Protein AF-A0A5E9ARU8-F1 (afdb_monomer_lite)

Structure (mmCIF, N/CA/C/O backbone):
data_AF-A0A5E9ARU8-F1
#
_entry.id   AF-A0A5E9ARU8-F1
#
loop_
_atom_site.group_PDB
_atom_site.id
_atom_site.type_symbol
_atom_site.label_atom_id
_atom_site.label_alt_id
_atom_site.label_comp_id
_atom_site.label_asym_id
_atom_site.label_entity_id
_atom_site.label_seq_id
_atom_site.pdbx_PDB_ins_code
_atom_site.Cartn_x
_atom_site.Cartn_y
_atom_site.Cartn_z
_atom_site.occupancy
_atom_site.B_iso_or_equiv
_atom_site.auth_seq_id
_atom_site.auth_comp_id
_atom_site.auth_asym_id
_atom_site.auth_atom_id
_atom_site.pdbx_PDB_model_num
ATOM 1 N N . MET A 1 1 ? -11.055 30.180 -8.976 1.00 56.62 1 MET A N 1
ATOM 2 C CA . MET A 1 1 ? -10.764 28.751 -8.718 1.00 56.62 1 MET A CA 1
ATOM 3 C C . MET A 1 1 ? -11.002 28.002 -10.014 1.00 56.62 1 MET A C 1
ATOM 5 O O . MET A 1 1 ? -11.977 28.319 -10.678 1.00 56.62 1 MET A O 1
ATOM 9 N N . ARG A 1 2 ? -10.108 27.097 -10.428 1.00 48.88 2 ARG A N 1
ATOM 10 C CA . ARG A 1 2 ? -10.418 26.211 -11.561 1.00 48.88 2 ARG A CA 1
ATOM 11 C C . ARG A 1 2 ? -11.459 25.208 -11.069 1.00 48.88 2 ARG A C 1
ATOM 13 O O . ARG A 1 2 ? -11.184 24.509 -10.100 1.00 48.88 2 ARG A O 1
ATOM 20 N N . GLU A 1 3 ? -12.640 25.189 -11.677 1.00 62.94 3 GLU A N 1
ATOM 21 C CA . GLU A 1 3 ? -13.637 24.156 -11.401 1.00 62.94 3 GLU A CA 1
ATOM 22 C C . GLU A 1 3 ? -13.115 22.817 -11.932 1.00 62.94 3 GLU A C 1
ATOM 24 O O . GLU A 1 3 ? -12.770 22.690 -13.107 1.00 62.94 3 GLU A O 1
ATOM 29 N N . GLY A 1 4 ? -12.963 21.843 -11.037 1.00 61.34 4 GLY A N 1
ATOM 30 C CA . GLY A 1 4 ? -12.413 20.529 -11.341 1.00 61.34 4 GLY A CA 1
ATOM 31 C C . GLY A 1 4 ? -12.049 19.757 -10.069 1.00 61.34 4 GLY A C 1
ATOM 32 O O . GLY A 1 4 ? -12.013 20.344 -8.986 1.00 61.34 4 GLY A O 1
ATOM 33 N N . PRO A 1 5 ? -11.797 18.442 -10.173 1.00 74.12 5 PRO A N 1
ATOM 34 C CA . PRO A 1 5 ? -11.381 17.632 -9.033 1.00 74.12 5 PRO A CA 1
ATOM 35 C C . PRO A 1 5 ? -10.098 18.189 -8.397 1.00 74.12 5 PRO A C 1
ATOM 37 O O . PRO A 1 5 ? -9.127 18.492 -9.094 1.00 74.12 5 PRO A O 1
ATOM 40 N N . ASP A 1 6 ? -10.083 18.305 -7.066 1.00 85.25 6 ASP A N 1
ATOM 41 C CA . ASP A 1 6 ? -8.934 18.813 -6.308 1.00 85.25 6 ASP A CA 1
ATOM 42 C C . ASP A 1 6 ? -7.848 17.734 -6.165 1.00 85.25 6 ASP A C 1
ATOM 44 O O . ASP A 1 6 ? -7.725 17.032 -5.155 1.00 85.25 6 ASP A O 1
ATOM 48 N N . ILE A 1 7 ? -7.057 17.591 -7.228 1.00 87.62 7 ILE A N 1
ATOM 49 C CA . ILE A 1 7 ? -5.931 16.654 -7.298 1.00 87.62 7 ILE A CA 1
ATOM 50 C C . ILE A 1 7 ? -4.895 16.970 -6.211 1.00 87.62 7 ILE A C 1
ATOM 52 O O . ILE A 1 7 ? -4.318 16.049 -5.633 1.00 87.62 7 ILE A O 1
ATOM 56 N N . ALA A 1 8 ? -4.666 18.252 -5.902 1.00 90.31 8 ALA A N 1
ATOM 57 C CA . ALA A 1 8 ? -3.661 18.671 -4.929 1.00 90.31 8 ALA A CA 1
ATOM 58 C C . ALA A 1 8 ? -4.004 18.173 -3.520 1.00 90.31 8 ALA A C 1
ATOM 60 O O . ALA A 1 8 ? -3.122 17.677 -2.813 1.00 90.31 8 ALA A O 1
ATOM 61 N N . ARG A 1 9 ? -5.286 18.216 -3.137 1.00 91.62 9 ARG A N 1
ATOM 62 C CA . ARG A 1 9 ? -5.761 17.649 -1.869 1.00 91.62 9 ARG A CA 1
ATOM 63 C C . ARG A 1 9 ? -5.444 16.159 -1.767 1.00 91.62 9 ARG A C 1
ATOM 65 O O . ARG A 1 9 ? -4.814 15.747 -0.793 1.00 91.62 9 ARG A O 1
ATOM 72 N N . ILE A 1 10 ? -5.822 15.357 -2.765 1.00 94.25 10 ILE A N 1
ATOM 73 C CA . ILE A 1 10 ? -5.572 13.904 -2.752 1.00 94.25 10 ILE A CA 1
ATOM 74 C C . ILE A 1 10 ? -4.071 13.603 -2.770 1.00 94.25 10 ILE A C 1
ATOM 76 O O . ILE A 1 10 ? -3.589 12.813 -1.959 1.00 94.25 10 ILE A O 1
ATOM 80 N N . ALA A 1 11 ? -3.310 14.289 -3.622 1.00 92.56 11 ALA A N 1
ATOM 81 C CA . ALA A 1 11 ? -1.862 14.134 -3.691 1.00 92.56 11 ALA A CA 1
ATOM 82 C C . ALA A 1 11 ? -1.185 14.456 -2.347 1.00 92.56 11 ALA A C 1
ATOM 84 O O . ALA A 1 11 ? -0.289 13.729 -1.926 1.00 92.56 11 ALA A O 1
ATOM 85 N N . SER A 1 12 ? -1.643 15.487 -1.627 1.00 94.75 12 SER A N 1
ATOM 86 C CA . SER A 1 12 ? -1.105 15.842 -0.305 1.00 94.75 12 SER A CA 1
ATOM 87 C C . SER A 1 12 ? -1.382 14.778 0.765 1.00 94.75 12 SER A C 1
ATOM 89 O O . SER A 1 12 ? -0.570 14.560 1.668 1.00 94.75 12 SER A O 1
ATOM 91 N N . LEU A 1 13 ? -2.512 14.072 0.664 1.00 96.12 13 LEU A N 1
ATOM 92 C CA . LEU A 1 13 ? -2.841 12.966 1.557 1.00 96.12 13 LEU A CA 1
ATOM 93 C C . LEU A 1 13 ? -1.960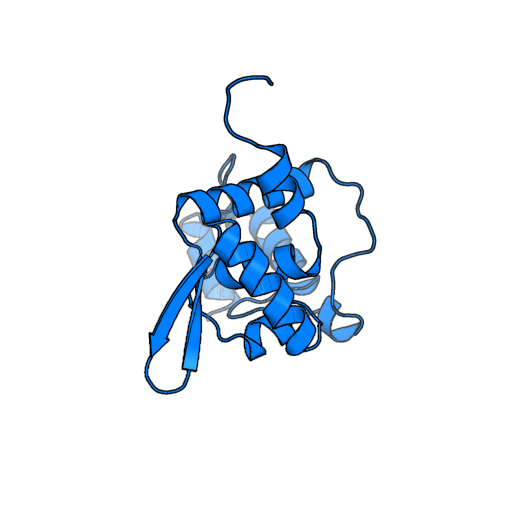 11.749 1.271 1.00 96.12 13 LEU A C 1
ATOM 95 O O . LEU A 1 13 ? -1.471 11.135 2.212 1.00 96.12 13 LEU A O 1
ATOM 99 N N . VAL A 1 14 ? -1.709 11.424 0.007 1.00 94.38 14 VAL A N 1
ATOM 100 C CA . VAL A 1 14 ? -0.926 10.233 -0.358 1.00 94.38 14 VAL A CA 1
ATOM 101 C C . VAL A 1 14 ? 0.586 10.472 -0.262 1.00 94.38 14 VAL A C 1
ATOM 103 O O . VAL A 1 14 ? 1.329 9.554 0.055 1.00 94.38 14 VAL A O 1
ATOM 106 N N . GLY A 1 15 ? 1.059 11.701 -0.480 1.00 91.38 15 GLY A N 1
ATOM 107 C CA . GLY A 1 15 ? 2.489 12.036 -0.557 1.00 91.38 15 GLY A CA 1
ATOM 108 C C . GLY A 1 15 ? 3.278 11.989 0.760 1.00 91.38 15 GLY A C 1
ATOM 109 O O . GLY A 1 15 ? 4.459 12.325 0.772 1.00 91.38 15 GLY A O 1
ATOM 110 N N . ASP A 1 16 ? 2.653 11.598 1.869 1.00 95.06 16 ASP A N 1
ATOM 111 C CA . ASP A 1 16 ? 3.306 11.420 3.168 1.00 95.06 16 ASP A CA 1
ATOM 112 C C . ASP A 1 16 ? 3.745 9.963 3.362 1.00 95.06 16 ASP A C 1
ATOM 114 O O . ASP A 1 16 ? 2.926 9.067 3.153 1.00 95.06 16 ASP A O 1
ATOM 118 N N . PRO A 1 17 ? 4.992 9.695 3.795 1.00 89.94 17 PRO A N 1
ATOM 119 C CA . PRO A 1 17 ? 5.513 8.331 3.876 1.00 89.94 17 PRO A CA 1
ATOM 120 C C . PRO A 1 17 ? 4.701 7.388 4.771 1.00 89.94 17 PRO A C 1
ATOM 122 O O . PRO A 1 17 ? 4.478 6.239 4.398 1.00 89.94 17 PRO A O 1
ATOM 125 N N . ALA A 1 18 ? 4.233 7.856 5.932 1.00 93.56 18 ALA A N 1
ATOM 126 C CA . ALA A 1 18 ? 3.469 7.021 6.853 1.00 93.56 18 ALA A CA 1
ATOM 127 C C . ALA A 1 18 ? 2.101 6.679 6.253 1.00 93.56 18 ALA A C 1
ATOM 129 O O . ALA A 1 18 ? 1.699 5.517 6.250 1.00 93.56 18 ALA A O 1
ATOM 130 N N . ARG A 1 19 ? 1.411 7.670 5.673 1.00 97.50 19 ARG A N 1
ATOM 131 C CA . ARG A 1 19 ? 0.120 7.449 4.9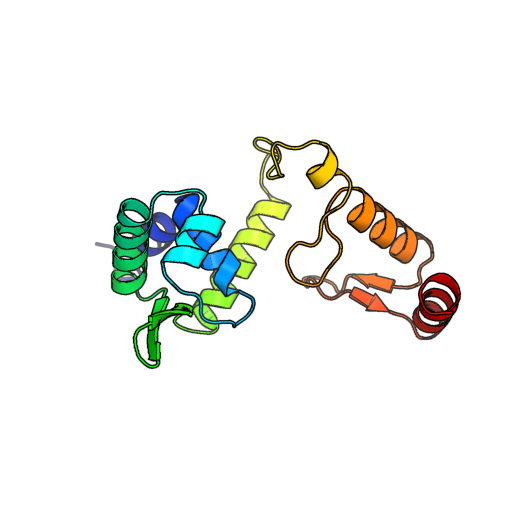99 1.00 97.50 19 ARG A CA 1
ATOM 132 C C . ARG A 1 19 ? 0.254 6.555 3.770 1.00 97.50 19 ARG A C 1
ATOM 134 O O . ARG A 1 19 ? -0.574 5.668 3.590 1.00 97.50 19 ARG A O 1
ATOM 141 N N . ALA A 1 20 ? 1.298 6.743 2.964 1.00 95.38 20 ALA A N 1
ATOM 142 C CA . ALA A 1 20 ? 1.583 5.895 1.811 1.00 95.38 20 ALA A CA 1
ATOM 143 C C . ALA A 1 20 ? 1.794 4.431 2.224 1.00 95.38 20 ALA A C 1
ATOM 145 O O . ALA A 1 20 ? 1.211 3.537 1.613 1.00 95.38 20 ALA A O 1
ATOM 146 N N . ASN A 1 21 ? 2.553 4.185 3.297 1.00 93.50 21 ASN A N 1
ATOM 147 C CA . ASN A 1 21 ? 2.772 2.835 3.818 1.00 93.50 21 ASN A CA 1
ATOM 148 C C . ASN A 1 21 ? 1.473 2.199 4.331 1.00 93.50 21 ASN A C 1
ATOM 150 O O . ASN A 1 21 ? 1.198 1.048 4.007 1.00 93.50 21 ASN A O 1
ATOM 154 N N . MET A 1 22 ? 0.637 2.950 5.061 1.00 96.50 22 MET A N 1
ATOM 155 C CA . MET A 1 22 ? -0.675 2.461 5.514 1.00 96.50 22 MET A CA 1
ATOM 156 C C . MET A 1 22 ? -1.585 2.085 4.343 1.00 96.50 22 MET A C 1
ATOM 158 O O . MET A 1 22 ? -2.203 1.026 4.357 1.00 96.50 22 MET A O 1
ATOM 162 N N . LEU A 1 23 ? -1.660 2.938 3.317 1.00 96.31 23 LEU A N 1
ATOM 163 C CA . LEU A 1 23 ? -2.464 2.679 2.122 1.00 96.31 23 LEU A CA 1
ATOM 164 C C . LEU A 1 23 ? -1.944 1.455 1.357 1.00 96.31 23 LEU A C 1
ATOM 166 O O . LEU A 1 23 ? -2.741 0.630 0.922 1.00 96.31 23 LEU A O 1
ATOM 170 N N . ASN A 1 24 ? -0.622 1.303 1.249 1.00 93.69 24 ASN A N 1
ATOM 171 C CA . ASN A 1 24 ? 0.001 0.139 0.625 1.00 93.69 24 ASN A CA 1
ATOM 172 C C . ASN A 1 24 ? -0.268 -1.159 1.407 1.00 93.69 24 ASN A C 1
ATOM 174 O O . ASN A 1 24 ? -0.548 -2.183 0.793 1.00 93.69 24 ASN A O 1
ATOM 178 N N . ALA A 1 25 ? -0.246 -1.124 2.743 1.00 91.44 25 ALA A N 1
ATOM 179 C CA . ALA A 1 25 ? -0.550 -2.290 3.578 1.00 91.44 25 ALA A CA 1
ATOM 180 C C . ALA A 1 25 ? -1.990 -2.804 3.381 1.00 91.44 25 ALA A C 1
ATOM 182 O O . ALA A 1 25 ? -2.246 -4.002 3.472 1.00 91.44 25 ALA A O 1
ATOM 183 N N . LEU A 1 26 ? -2.928 -1.912 3.053 1.00 93.81 26 LEU A N 1
ATOM 184 C CA . LEU A 1 26 ? -4.331 -2.253 2.796 1.00 93.81 26 LEU A CA 1
ATOM 185 C C . LEU A 1 26 ? -4.597 -2.757 1.365 1.00 93.81 26 LEU A C 1
ATOM 187 O O . LEU A 1 26 ? -5.704 -3.215 1.079 1.00 93.81 26 LEU A O 1
ATOM 191 N N . MET A 1 27 ? -3.605 -2.714 0.464 1.00 88.25 27 MET A N 1
ATOM 192 C CA . MET A 1 27 ? -3.745 -3.196 -0.922 1.00 88.25 27 MET A CA 1
ATOM 193 C C . MET A 1 27 ? -4.023 -4.701 -1.012 1.00 88.25 27 MET A C 1
ATOM 195 O O . MET A 1 27 ? -4.567 -5.155 -2.015 1.00 88.25 27 MET A O 1
ATOM 199 N N . GLY A 1 28 ? -3.704 -5.473 0.034 1.00 76.81 28 GLY A N 1
ATOM 200 C CA . GLY A 1 28 ? -4.032 -6.901 0.117 1.00 76.81 28 GLY A CA 1
ATOM 201 C C . GLY A 1 28 ? -5.528 -7.201 0.286 1.00 76.81 28 GLY A C 1
ATOM 202 O O . GLY A 1 28 ? -5.906 -8.366 0.332 1.00 76.81 28 GLY A O 1
ATOM 203 N N . GLY A 1 29 ? -6.385 -6.180 0.415 1.00 73.25 29 GLY A N 1
ATOM 204 C CA . GLY A 1 29 ? -7.834 -6.334 0.606 1.00 73.25 29 GLY A CA 1
ATOM 205 C C . GLY A 1 29 ? -8.248 -6.691 2.038 1.00 73.25 29 GLY A C 1
ATOM 206 O O . GLY A 1 29 ? -9.426 -6.595 2.380 1.00 73.25 29 GLY A O 1
ATOM 207 N N . THR A 1 30 ? -7.291 -7.046 2.893 1.00 79.19 30 THR A N 1
ATOM 208 C CA . THR A 1 30 ? -7.505 -7.280 4.322 1.00 79.19 30 THR A CA 1
ATOM 209 C C . THR A 1 30 ? -7.666 -5.955 5.060 1.00 79.19 30 THR A C 1
ATOM 211 O O . THR A 1 30 ? -6.835 -5.055 4.935 1.00 79.19 30 THR A O 1
ATOM 214 N N . ALA A 1 31 ? -8.722 -5.841 5.865 1.00 90.56 31 ALA A N 1
ATOM 215 C CA . ALA A 1 31 ? -8.898 -4.696 6.748 1.00 90.56 31 ALA A CA 1
ATOM 216 C C . ALA A 1 31 ? -7.996 -4.832 7.990 1.00 90.56 31 ALA A C 1
ATOM 218 O O . ALA A 1 31 ? -7.948 -5.898 8.602 1.00 90.56 31 ALA A O 1
ATOM 219 N N . LEU A 1 32 ? -7.302 -3.757 8.373 1.00 92.75 32 LEU A N 1
ATOM 220 C CA . LEU A 1 32 ? -6.298 -3.751 9.447 1.00 92.75 32 LEU A CA 1
ATOM 221 C C . LEU A 1 32 ? -6.692 -2.817 10.592 1.00 92.75 32 LEU A C 1
ATOM 223 O O . LEU A 1 32 ? -7.362 -1.802 10.398 1.00 92.75 32 LEU A O 1
ATOM 227 N N . THR A 1 33 ? -6.254 -3.129 11.804 1.00 95.25 33 THR A N 1
ATOM 228 C CA . THR A 1 33 ? -6.432 -2.267 12.976 1.00 95.25 33 THR A CA 1
ATOM 229 C C . THR A 1 33 ? -5.470 -1.077 12.962 1.00 95.25 33 THR A C 1
ATOM 231 O O . THR A 1 33 ? -4.443 -1.070 12.281 1.00 95.25 33 THR A O 1
ATOM 234 N N . ALA A 1 34 ? -5.760 -0.061 13.781 1.00 95.06 34 ALA A N 1
ATOM 235 C CA . ALA A 1 34 ? -4.864 1.088 13.948 1.00 95.06 34 ALA A CA 1
ATOM 236 C C . ALA A 1 34 ? -3.462 0.691 14.448 1.00 95.06 34 ALA A C 1
ATOM 238 O O . ALA A 1 34 ? -2.484 1.331 14.073 1.00 95.06 34 ALA A O 1
ATOM 239 N N . SER A 1 35 ? -3.356 -0.354 15.276 1.00 93.38 35 SER A N 1
ATOM 240 C CA . SER A 1 35 ? -2.075 -0.845 15.798 1.00 93.38 35 SER A CA 1
ATOM 241 C C . SER A 1 35 ? -1.228 -1.509 14.718 1.00 93.38 35 SER A C 1
ATOM 243 O O . SER A 1 35 ? -0.030 -1.250 14.644 1.00 93.38 35 SER A O 1
ATOM 245 N N . GLU A 1 36 ? -1.846 -2.316 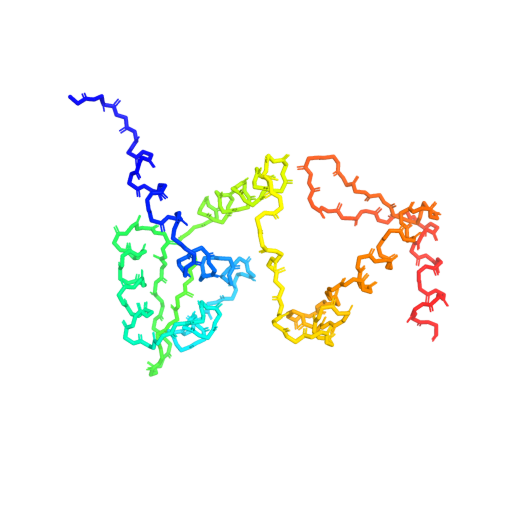13.858 1.00 92.38 36 GLU A N 1
ATOM 246 C CA . GLU A 1 36 ? -1.161 -2.943 12.721 1.00 92.38 36 GLU A CA 1
ATOM 247 C C . GLU A 1 36 ? -0.703 -1.882 11.716 1.00 92.38 36 GLU A C 1
ATOM 249 O O . GLU A 1 36 ? 0.450 -1.873 11.299 1.00 92.38 36 GLU A O 1
ATOM 254 N N . LEU A 1 37 ? -1.558 -0.902 11.410 1.00 95.56 37 LEU A N 1
ATOM 255 C CA . LEU A 1 37 ? -1.198 0.201 10.515 1.00 95.56 37 LEU A CA 1
ATOM 256 C C . LEU A 1 37 ? -0.110 1.112 11.096 1.00 95.56 37 LEU A C 1
ATOM 258 O O . LEU A 1 37 ? 0.723 1.625 10.350 1.00 95.56 37 LEU A O 1
ATOM 262 N N . ALA A 1 38 ? -0.081 1.308 12.416 1.00 92.44 38 ALA A N 1
ATOM 263 C CA . ALA A 1 38 ? 1.000 2.028 13.084 1.00 92.44 38 ALA A CA 1
ATOM 264 C C . ALA A 1 38 ? 2.344 1.297 12.934 1.0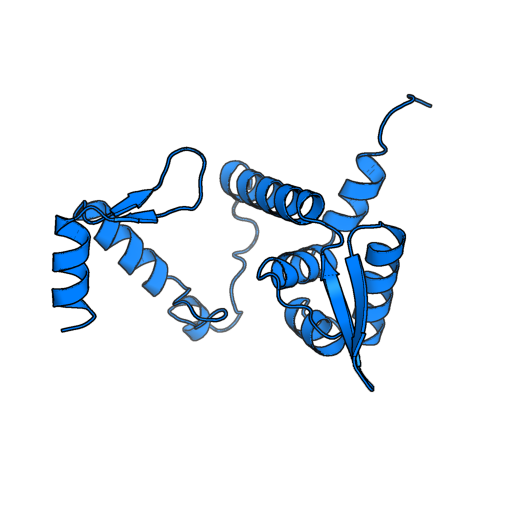0 92.44 38 ALA A C 1
ATOM 266 O O . ALA A 1 38 ? 3.359 1.942 12.657 1.00 92.44 38 ALA A O 1
ATOM 267 N N . LEU A 1 39 ? 2.336 -0.035 13.067 1.00 85.31 39 LEU A N 1
ATOM 268 C CA . LEU A 1 39 ? 3.512 -0.882 12.878 1.00 85.31 39 LEU A CA 1
ATOM 269 C C . LEU A 1 39 ? 4.035 -0.797 11.437 1.00 85.31 39 LEU A C 1
ATOM 271 O O . LEU A 1 39 ? 5.214 -0.509 11.244 1.00 85.31 39 LEU A O 1
ATOM 275 N N . GLU A 1 40 ? 3.159 -0.959 10.443 1.00 85.56 40 GLU A N 1
ATOM 276 C CA . GLU A 1 40 ? 3.510 -0.870 9.014 1.00 85.56 40 GLU A CA 1
ATOM 277 C C . GLU A 1 40 ? 4.067 0.507 8.625 1.00 85.56 40 GLU A C 1
ATOM 279 O O . GLU A 1 40 ? 5.012 0.635 7.844 1.00 85.56 40 GLU A O 1
ATOM 284 N N . ALA A 1 41 ? 3.511 1.570 9.204 1.00 89.12 41 ALA A N 1
ATOM 285 C CA . ALA A 1 41 ? 3.976 2.929 8.965 1.00 89.12 41 ALA A CA 1
ATOM 286 C C . ALA A 1 41 ? 5.237 3.308 9.759 1.00 89.12 41 ALA A C 1
ATOM 288 O O . ALA A 1 41 ? 5.836 4.346 9.472 1.00 89.12 41 ALA A O 1
ATOM 289 N N . GLY A 1 42 ? 5.641 2.507 10.751 1.00 87.31 42 GLY A N 1
ATOM 290 C CA . GLY A 1 42 ? 6.770 2.811 11.630 1.00 87.31 42 GLY A CA 1
ATOM 291 C C . GLY A 1 42 ? 6.542 4.040 12.517 1.00 87.31 42 GLY A C 1
ATOM 292 O O . GLY A 1 42 ? 7.485 4.787 12.783 1.00 87.31 42 GLY A O 1
ATOM 293 N N . VAL A 1 43 ? 5.301 4.281 12.953 1.00 91.50 43 VAL A N 1
ATOM 294 C CA . VAL A 1 43 ? 4.922 5.447 13.771 1.00 91.50 43 VAL A CA 1
ATOM 295 C C . VAL A 1 43 ? 4.202 5.035 15.055 1.00 91.50 43 VAL A C 1
ATOM 297 O O . VAL A 1 43 ? 3.737 3.910 15.204 1.00 91.50 43 VAL A O 1
ATOM 300 N N . SER A 1 44 ? 4.091 5.964 16.007 1.00 92.62 44 SER A N 1
ATOM 301 C CA . SER A 1 44 ? 3.332 5.727 17.240 1.00 92.62 44 SER A CA 1
ATOM 302 C C . SER A 1 44 ? 1.824 5.603 16.972 1.00 92.62 44 SER A C 1
ATOM 304 O O . SER A 1 44 ? 1.308 6.184 16.018 1.00 92.62 44 SER A O 1
ATOM 306 N N . LEU A 1 45 ? 1.091 4.919 17.855 1.00 93.31 45 LEU A N 1
ATOM 307 C CA . LEU A 1 45 ? -0.375 4.818 17.794 1.00 93.31 45 LEU A CA 1
ATOM 308 C C . LEU A 1 45 ? -1.102 6.183 17.739 1.00 93.31 45 LEU A C 1
ATOM 310 O O . LEU A 1 45 ? -2.005 6.338 16.911 1.00 93.31 45 LEU A O 1
ATOM 314 N N . PRO A 1 46 ? -0.733 7.195 18.555 1.00 93.94 46 PRO A N 1
ATOM 315 C CA . PRO A 1 46 ? -1.302 8.539 18.432 1.00 93.94 46 PRO A CA 1
ATOM 316 C C . PRO A 1 46 ? -1.044 9.183 17.064 1.00 93.94 46 PRO A C 1
ATOM 318 O O . PRO A 1 46 ? -1.956 9.748 16.459 1.00 93.94 46 PRO A O 1
ATOM 321 N N . THR A 1 47 ? 0.180 9.054 16.540 1.00 93.81 47 THR A N 1
ATOM 322 C CA . THR A 1 47 ? 0.543 9.558 15.205 1.00 93.81 47 THR A CA 1
ATOM 323 C C . THR A 1 47 ? -0.266 8.854 14.121 1.00 93.81 47 THR A C 1
ATOM 325 O O . THR A 1 47 ? -0.830 9.511 13.245 1.00 93.81 47 THR A O 1
ATOM 328 N N . ALA A 1 48 ? -0.391 7.529 14.213 1.00 96.75 48 ALA A N 1
ATOM 329 C CA . ALA A 1 48 ? -1.189 6.748 13.286 1.00 96.75 48 ALA A CA 1
ATOM 330 C C . ALA A 1 48 ? -2.656 7.172 13.311 1.00 96.75 48 ALA A C 1
ATOM 332 O O . ALA A 1 48 ? -3.245 7.385 12.259 1.00 96.75 48 ALA A O 1
ATOM 333 N N . SER A 1 49 ? -3.223 7.395 14.496 1.00 96.56 49 SER A N 1
ATOM 334 C CA . SER A 1 49 ? -4.610 7.845 14.639 1.00 96.56 49 SER A CA 1
ATOM 335 C C . SER A 1 49 ? -4.852 9.175 13.914 1.00 96.56 49 SER A C 1
ATOM 337 O O . SER A 1 49 ? -5.831 9.302 13.185 1.00 96.56 49 SER A O 1
ATOM 339 N N . SER A 1 50 ? -3.926 10.138 14.025 1.00 97.94 50 SER A N 1
ATOM 340 C CA . SER A 1 50 ? -4.005 11.405 13.277 1.00 97.94 50 SER A CA 1
ATOM 341 C C . SER A 1 50 ? -3.946 11.199 11.758 1.00 97.94 50 SER A C 1
ATOM 343 O O . SER A 1 50 ? -4.695 11.831 11.011 1.00 97.94 50 SER A O 1
ATOM 345 N N . HIS A 1 51 ? -3.080 10.302 11.283 1.00 98.12 51 HIS A N 1
ATOM 346 C CA . HIS A 1 51 ? -2.995 9.960 9.864 1.00 98.12 51 HIS A CA 1
ATOM 347 C C . HIS A 1 51 ? -4.266 9.283 9.346 1.00 98.12 51 HIS A C 1
ATOM 349 O O . HIS A 1 51 ? -4.765 9.670 8.290 1.00 98.12 51 HIS A O 1
ATOM 355 N N . LEU A 1 52 ? -4.808 8.326 10.099 1.00 97.94 52 LEU A N 1
ATOM 356 C CA . LEU A 1 52 ? -6.032 7.606 9.756 1.00 97.94 52 LEU A CA 1
ATOM 357 C C . LEU A 1 52 ? -7.226 8.559 9.680 1.00 97.94 52 LEU A C 1
ATOM 359 O O . LEU A 1 52 ? -7.966 8.497 8.704 1.00 97.94 52 LEU A O 1
ATOM 363 N N . SER A 1 53 ? -7.365 9.505 10.617 1.00 97.81 53 SER A N 1
ATOM 364 C CA . SER A 1 53 ? -8.410 10.537 10.540 1.00 97.81 53 SER A CA 1
ATOM 365 C C . SER A 1 53 ? -8.311 11.362 9.257 1.00 97.81 53 SER A C 1
ATOM 367 O O . SER A 1 53 ? -9.300 11.496 8.542 1.00 97.81 53 SER A O 1
ATOM 369 N N . LYS A 1 54 ? -7.110 11.832 8.891 1.00 97.94 54 LYS A N 1
ATOM 370 C CA . LYS A 1 54 ? -6.903 12.593 7.644 1.00 97.94 54 LYS A CA 1
ATOM 371 C C . LYS A 1 54 ? -7.250 11.781 6.397 1.00 97.94 54 LYS A C 1
ATOM 373 O O . LYS A 1 54 ? -7.789 12.324 5.438 1.00 97.94 54 LYS A O 1
ATOM 378 N N . LEU A 1 55 ? -6.929 10.488 6.387 1.00 97.94 55 LEU A N 1
ATOM 379 C CA . LEU A 1 55 ? -7.258 9.600 5.272 1.00 97.94 55 LEU A CA 1
ATOM 380 C C . LEU A 1 55 ? -8.764 9.299 5.194 1.00 97.94 55 LEU A C 1
ATOM 382 O O . LEU A 1 55 ? -9.310 9.252 4.092 1.00 97.94 55 LEU A O 1
ATOM 386 N N . MET A 1 56 ? -9.440 9.161 6.338 1.00 97.50 56 MET A N 1
ATOM 387 C CA . MET A 1 56 ? -10.899 9.016 6.428 1.00 97.50 56 MET A CA 1
ATOM 388 C C . MET A 1 56 ? -11.622 10.283 5.947 1.00 97.50 56 MET A C 1
ATOM 390 O O . MET A 1 56 ? -12.476 10.203 5.071 1.00 97.50 56 MET A O 1
ATOM 394 N N . GLU A 1 57 ? -11.232 11.468 6.430 1.00 95.88 57 GLU A N 1
ATOM 395 C CA . GLU A 1 57 ? -11.713 12.776 5.934 1.00 95.88 57 GLU A CA 1
ATOM 396 C C . GLU A 1 57 ? -11.365 12.997 4.447 1.00 95.88 57 GLU A C 1
ATOM 398 O O . GLU A 1 57 ? -12.025 13.725 3.698 1.00 95.88 57 GLU A O 1
ATOM 403 N N . GLY A 1 58 ? -10.288 12.351 4.006 1.00 95.00 58 GLY A N 1
ATOM 404 C CA . GLY A 1 58 ? -9.853 12.249 2.622 1.00 95.00 58 GLY A CA 1
ATOM 405 C C . GLY A 1 58 ? -10.784 11.439 1.722 1.00 95.00 58 GLY A C 1
ATOM 406 O O . GLY A 1 58 ? -10.712 11.594 0.505 1.00 95.00 58 GLY A O 1
ATOM 407 N N . GLY A 1 59 ? -11.635 10.587 2.302 1.00 96.19 59 GLY A N 1
ATOM 408 C CA . GLY A 1 59 ? -12.410 9.581 1.578 1.00 96.19 59 GLY A CA 1
ATOM 409 C C . GLY A 1 59 ? -11.556 8.436 1.021 1.00 96.19 59 GLY A C 1
ATOM 410 O O . GLY A 1 59 ? -11.990 7.743 0.108 1.00 96.19 59 GLY A O 1
ATOM 411 N N . LEU A 1 60 ? -10.330 8.252 1.525 1.00 97.31 60 LEU A N 1
ATOM 412 C CA . LEU A 1 60 ? -9.404 7.214 1.052 1.00 97.31 60 LEU A CA 1
ATOM 413 C C . LEU A 1 60 ? -9.567 5.895 1.812 1.00 97.31 60 LEU A C 1
ATOM 415 O O . LEU A 1 60 ? -9.210 4.837 1.294 1.00 97.31 60 LEU A O 1
ATOM 419 N N . LEU A 1 61 ? -10.126 5.950 3.021 1.00 97.88 61 LEU A N 1
ATOM 420 C CA . LEU A 1 61 ? -10.356 4.790 3.871 1.00 97.88 61 LEU A CA 1
ATOM 421 C C . LEU A 1 61 ? -11.837 4.615 4.206 1.00 97.88 61 LEU A C 1
ATOM 423 O O . LEU A 1 61 ? -12.606 5.574 4.243 1.00 97.88 61 LEU A O 1
ATOM 427 N N . THR A 1 62 ? -12.202 3.372 4.491 1.00 95.69 62 THR A N 1
ATOM 428 C CA . THR A 1 62 ? -13.443 2.984 5.157 1.00 95.69 62 THR A CA 1
ATOM 429 C C . THR A 1 62 ? -13.129 2.413 6.536 1.00 95.69 62 THR A C 1
ATOM 431 O O . THR A 1 62 ? -12.013 1.951 6.788 1.00 95.69 62 THR A O 1
ATOM 434 N N . LEU A 1 63 ? -14.120 2.432 7.426 1.00 95.12 63 LEU A N 1
ATOM 435 C CA . LEU A 1 63 ? -14.024 1.889 8.772 1.00 95.12 63 LEU A CA 1
ATOM 436 C C . LEU A 1 63 ? -15.166 0.906 9.019 1.00 95.12 63 LEU A C 1
ATOM 438 O O . LEU A 1 63 ? -16.337 1.274 8.940 1.00 95.12 63 LEU A O 1
ATOM 442 N N . ALA A 1 64 ? -14.818 -0.321 9.391 1.00 89.00 64 ALA A N 1
ATOM 443 C CA . ALA A 1 64 ? -15.755 -1.324 9.871 1.00 89.00 64 ALA A CA 1
ATOM 444 C C . ALA A 1 64 ? -15.540 -1.563 11.371 1.00 89.00 64 ALA A C 1
ATOM 446 O O . ALA A 1 64 ? -14.408 -1.689 11.849 1.00 89.00 64 ALA A O 1
ATOM 447 N N . SER A 1 65 ? -16.631 -1.638 12.133 1.00 85.19 65 SER A N 1
ATOM 448 C CA . SER A 1 65 ? -16.595 -2.098 13.522 1.00 85.19 65 SER A CA 1
ATOM 449 C C . SER A 1 65 ? -16.919 -3.584 13.581 1.00 85.19 65 SER A C 1
ATOM 451 O O . SER A 1 65 ? -18.032 -3.984 13.240 1.00 85.19 65 SER A O 1
ATOM 453 N N . GLN A 1 66 ? -15.970 -4.385 14.063 1.00 76.00 66 GLN A N 1
ATOM 454 C CA . GLN A 1 66 ? -16.174 -5.800 14.353 1.00 76.00 66 GLN A CA 1
ATOM 455 C C . GLN A 1 66 ? -15.817 -6.046 15.823 1.00 76.00 66 GLN A C 1
ATOM 457 O O . GLN A 1 66 ? -14.650 -6.083 16.220 1.00 76.00 66 GLN A O 1
ATOM 462 N N . GLY A 1 67 ? -16.847 -6.161 16.663 1.00 81.50 67 GLY A N 1
ATOM 463 C CA . GLY A 1 67 ? -16.680 -6.298 18.109 1.00 81.50 67 GLY A CA 1
ATOM 464 C C . GLY A 1 67 ? -15.991 -5.081 18.737 1.00 81.50 67 GLY A C 1
ATOM 465 O O . GLY A 1 67 ? -16.436 -3.948 18.571 1.00 81.50 67 GLY A O 1
ATOM 466 N N . ARG A 1 68 ? -14.909 -5.317 19.491 1.00 82.38 68 ARG A N 1
ATOM 467 C CA . ARG A 1 68 ? -14.160 -4.268 20.215 1.00 82.38 68 ARG A CA 1
ATOM 468 C C . ARG A 1 68 ? -13.145 -3.530 19.343 1.00 82.38 68 ARG A C 1
ATOM 470 O O . ARG A 1 68 ? -12.598 -2.520 19.783 1.00 82.38 68 ARG A O 1
ATOM 477 N N . HIS A 1 69 ? -12.881 -4.033 18.140 1.00 85.00 69 HIS A N 1
ATOM 478 C CA . HIS A 1 69 ? -11.843 -3.506 17.268 1.00 85.00 69 HIS A CA 1
ATOM 479 C C . HIS A 1 69 ? -12.440 -2.786 16.061 1.00 85.00 69 HIS A C 1
ATOM 481 O O . HIS A 1 69 ? -13.511 -3.113 15.543 1.00 85.00 69 HIS A O 1
ATOM 487 N N . ARG A 1 70 ? -11.715 -1.748 15.648 1.00 90.81 70 ARG A N 1
ATOM 488 C CA . ARG A 1 70 ? -11.986 -0.945 14.463 1.00 90.81 70 ARG A CA 1
ATOM 489 C C . ARG A 1 70 ? -10.996 -1.359 13.388 1.00 90.81 70 ARG A C 1
ATOM 491 O O . ARG A 1 70 ? -9.790 -1.299 13.631 1.00 90.81 70 ARG A O 1
ATOM 498 N N . TYR A 1 71 ? -11.524 -1.748 12.237 1.00 94.81 71 TYR A N 1
ATOM 499 C CA . TYR A 1 71 ? -10.749 -2.191 11.090 1.00 94.81 71 TYR A CA 1
ATOM 500 C C . TYR A 1 71 ? -10.884 -1.176 9.963 1.00 94.81 71 TYR A C 1
ATOM 502 O O . TYR A 1 71 ? -11.991 -0.776 9.602 1.00 94.81 71 TYR A O 1
ATOM 510 N N . TYR A 1 72 ? -9.748 -0.757 9.427 1.00 97.19 72 TYR A N 1
ATOM 511 C CA . TYR A 1 72 ? -9.646 0.171 8.315 1.00 97.19 72 TYR A CA 1
ATOM 512 C C . TYR A 1 72 ? -9.423 -0.610 7.027 1.00 97.19 72 TYR A C 1
ATOM 514 O O . TYR A 1 72 ? -8.647 -1.560 7.007 1.00 97.19 72 TYR A O 1
ATOM 522 N N . GLY A 1 73 ? -10.079 -0.186 5.955 1.00 96.56 73 GLY A N 1
ATOM 523 C CA . GLY A 1 73 ? -9.866 -0.700 4.604 1.00 96.56 73 GLY A CA 1
ATOM 524 C C . GLY A 1 73 ? -9.765 0.446 3.606 1.00 96.56 73 GLY A C 1
ATOM 525 O O . GLY A 1 73 ? -10.094 1.585 3.938 1.00 96.56 73 GLY A O 1
ATOM 526 N N . LEU A 1 74 ? -9.337 0.162 2.376 1.00 96.25 74 LEU A N 1
ATOM 527 C CA . LEU A 1 74 ? -9.439 1.144 1.295 1.00 96.25 74 LEU A CA 1
ATOM 528 C C . LEU A 1 74 ? -10.914 1.434 1.002 1.00 96.25 74 LEU A C 1
ATOM 530 O O . LEU A 1 74 ? -11.740 0.523 0.979 1.00 96.25 74 LEU A O 1
ATOM 534 N N . ALA A 1 75 ? -11.248 2.704 0.774 1.00 96.12 75 ALA A N 1
ATOM 535 C CA . ALA A 1 75 ? -12.638 3.112 0.576 1.00 96.12 75 ALA A CA 1
ATOM 536 C C . ALA A 1 75 ? -13.273 2.508 -0.689 1.00 96.12 75 ALA A C 1
ATOM 538 O O . ALA A 1 75 ? -14.487 2.323 -0.740 1.00 96.12 75 ALA A O 1
ATOM 539 N N . SER A 1 76 ? -12.472 2.221 -1.721 1.00 92.69 76 SER A N 1
ATOM 540 C CA . SER A 1 76 ? -12.957 1.642 -2.975 1.00 92.69 76 SER A CA 1
ATOM 541 C C . SER A 1 76 ? -11.837 1.024 -3.816 1.00 92.69 76 SER A C 1
ATOM 543 O O . SER A 1 76 ? -10.653 1.319 -3.631 1.00 92.69 76 SER A O 1
ATOM 545 N N . ALA A 1 77 ? -12.226 0.231 -4.820 1.00 87.75 77 ALA A N 1
ATOM 546 C CA . ALA A 1 77 ? -11.314 -0.271 -5.849 1.00 87.75 77 ALA A CA 1
ATOM 547 C C . ALA A 1 77 ? -10.629 0.861 -6.643 1.00 87.75 77 ALA A C 1
ATOM 549 O O . ALA A 1 77 ? -9.496 0.700 -7.086 1.00 87.75 77 ALA A O 1
ATOM 550 N N . GLN A 1 78 ? -11.272 2.028 -6.781 1.00 90.88 78 GLN A N 1
ATOM 551 C CA . GLN A 1 78 ? -10.665 3.198 -7.423 1.00 90.88 78 GLN A CA 1
ATOM 552 C C . GLN A 1 78 ? -9.487 3.746 -6.604 1.00 90.88 78 GLN A C 1
ATOM 554 O O . GLN A 1 78 ? -8.468 4.121 -7.180 1.00 90.88 78 GLN A O 1
ATOM 559 N N . VAL A 1 79 ? -9.598 3.762 -5.269 1.00 94.38 79 VAL A N 1
ATOM 560 C CA . VAL A 1 79 ? -8.482 4.152 -4.393 1.00 94.38 79 VAL A CA 1
ATOM 561 C C . VAL A 1 79 ? -7.338 3.149 -4.522 1.00 94.38 79 VAL A C 1
ATOM 563 O O . VAL A 1 79 ? -6.194 3.567 -4.678 1.00 94.38 79 VAL A O 1
ATOM 566 N N . ALA A 1 80 ? -7.634 1.847 -4.536 1.00 88.25 80 ALA A N 1
ATOM 567 C CA . ALA A 1 80 ? -6.619 0.815 -4.749 1.00 88.25 80 ALA A CA 1
ATOM 568 C C . ALA A 1 80 ? -5.886 0.999 -6.091 1.00 88.25 80 ALA A C 1
ATOM 570 O O . ALA A 1 80 ? -4.659 1.084 -6.118 1.00 88.25 80 ALA A O 1
ATOM 571 N N . GLY A 1 81 ? -6.630 1.173 -7.189 1.00 84.75 81 GLY A N 1
ATOM 572 C CA . GLY A 1 81 ? -6.053 1.409 -8.515 1.00 84.75 81 GLY A CA 1
ATOM 573 C C . GLY A 1 81 ? -5.212 2.689 -8.592 1.00 84.75 81 GLY A C 1
ATOM 574 O O . GLY A 1 81 ? -4.174 2.711 -9.249 1.00 84.75 81 GLY A O 1
ATOM 575 N N . MET A 1 82 ? -5.601 3.748 -7.874 1.00 93.31 82 MET A N 1
ATOM 576 C CA . MET A 1 82 ? -4.793 4.967 -7.767 1.00 93.31 82 MET A CA 1
ATOM 577 C C . MET A 1 82 ? -3.445 4.697 -7.084 1.00 93.31 82 MET A C 1
ATOM 579 O O . MET A 1 82 ? -2.411 5.142 -7.582 1.00 93.31 82 MET A O 1
ATOM 583 N N . ILE A 1 83 ? -3.441 3.989 -5.951 1.00 90.75 83 ILE A N 1
ATOM 584 C CA . ILE A 1 83 ? -2.205 3.655 -5.230 1.00 90.75 83 ILE A CA 1
ATOM 585 C C . ILE A 1 83 ? -1.314 2.758 -6.089 1.00 90.75 83 ILE A C 1
ATOM 587 O O . ILE A 1 83 ? -0.123 3.033 -6.215 1.00 90.75 83 ILE A O 1
ATOM 591 N N . GLU A 1 84 ? -1.884 1.754 -6.757 1.00 84.56 84 GLU A N 1
ATOM 592 C CA . GLU A 1 84 ? -1.154 0.904 -7.698 1.00 84.56 84 GLU A CA 1
ATOM 593 C C . GLU A 1 84 ? -0.491 1.715 -8.822 1.00 84.56 84 GLU A C 1
ATOM 595 O O . GLU A 1 84 ? 0.707 1.551 -9.071 1.00 84.56 84 GLU A O 1
ATOM 600 N N . ALA A 1 85 ? -1.226 2.648 -9.436 1.00 83.50 85 ALA A N 1
ATOM 601 C CA . ALA A 1 85 ? -0.699 3.526 -10.476 1.00 83.50 85 ALA A CA 1
ATOM 602 C C . ALA A 1 85 ? 0.445 4.418 -9.965 1.00 83.50 85 ALA A C 1
ATOM 604 O O . ALA A 1 85 ? 1.466 4.555 -10.639 1.00 83.50 85 ALA A O 1
ATOM 605 N N . ILE A 1 86 ? 0.319 4.989 -8.760 1.00 86.94 86 ILE A N 1
ATOM 606 C CA . ILE A 1 86 ? 1.382 5.797 -8.141 1.00 86.94 86 ILE A CA 1
ATOM 607 C C . ILE A 1 86 ? 2.641 4.957 -7.914 1.00 86.94 86 ILE A C 1
ATOM 609 O O . ILE A 1 86 ? 3.737 5.429 -8.215 1.00 86.94 86 ILE A O 1
ATOM 613 N N . ILE A 1 87 ? 2.507 3.719 -7.425 1.00 81.88 87 ILE A N 1
ATOM 614 C CA . ILE A 1 87 ? 3.661 2.830 -7.231 1.00 81.88 87 ILE A CA 1
ATOM 615 C C . ILE A 1 87 ? 4.309 2.517 -8.587 1.00 81.88 87 ILE A C 1
ATOM 617 O O . ILE A 1 87 ? 5.527 2.625 -8.702 1.00 81.88 87 ILE A O 1
ATOM 621 N N . GLY A 1 88 ? 3.521 2.207 -9.622 1.00 77.56 88 GLY A N 1
ATOM 622 C CA . GLY A 1 88 ? 4.044 1.963 -10.971 1.00 77.56 88 GLY A CA 1
ATOM 623 C C . GLY A 1 88 ? 4.812 3.163 -11.543 1.00 77.56 88 GLY A C 1
ATOM 624 O O . GLY A 1 88 ? 5.907 3.007 -12.083 1.00 77.56 88 GLY A O 1
ATOM 625 N N . VAL A 1 89 ? 4.296 4.384 -11.358 1.00 79.19 89 VAL A N 1
ATOM 626 C CA . VAL A 1 89 ? 4.993 5.621 -11.755 1.00 79.19 89 VAL A CA 1
ATOM 627 C C . VAL A 1 89 ? 6.268 5.831 -10.936 1.00 79.19 89 VAL A C 1
ATOM 629 O O . VAL A 1 89 ? 7.304 6.185 -11.498 1.00 79.19 89 VAL A O 1
ATOM 632 N N . ALA A 1 90 ? 6.226 5.603 -9.621 1.00 76.75 90 ALA A N 1
ATOM 633 C CA . ALA A 1 90 ? 7.393 5.741 -8.753 1.00 76.75 90 ALA A CA 1
ATOM 634 C C . ALA A 1 90 ? 8.514 4.757 -9.132 1.00 76.75 90 ALA A C 1
ATOM 636 O O . ALA A 1 90 ? 9.684 5.144 -9.132 1.00 76.75 90 ALA A O 1
ATOM 637 N N . GLU A 1 91 ? 8.161 3.523 -9.507 1.00 71.06 91 GLU A N 1
ATOM 638 C CA . GLU A 1 91 ? 9.085 2.506 -10.023 1.00 71.06 91 GLU A CA 1
ATOM 639 C C . GLU A 1 91 ? 9.709 2.911 -11.368 1.00 71.06 91 GLU A C 1
ATOM 641 O O . GLU A 1 91 ? 10.889 2.644 -11.598 1.00 71.06 91 GLU A O 1
ATOM 646 N N . ALA A 1 92 ? 8.943 3.573 -12.242 1.00 69.00 92 ALA A N 1
ATOM 647 C CA . ALA A 1 92 ? 9.392 3.969 -13.577 1.00 69.00 92 ALA A CA 1
ATOM 648 C C . ALA A 1 92 ? 10.228 5.265 -13.606 1.00 69.00 92 ALA A C 1
ATOM 650 O O . ALA A 1 92 ? 11.160 5.372 -14.401 1.00 69.00 92 ALA A O 1
ATOM 6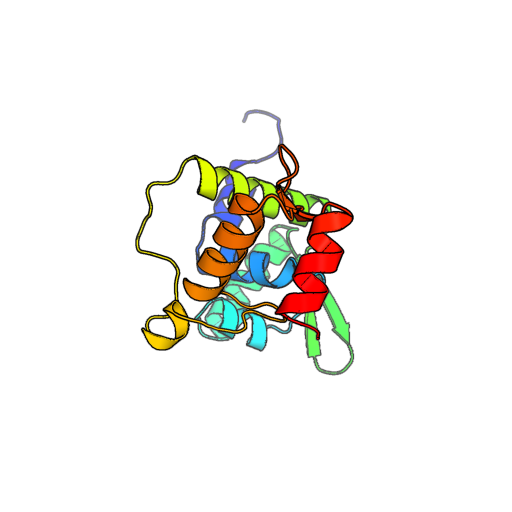51 N N . VAL A 1 93 ? 9.889 6.260 -12.775 1.00 70.12 93 VAL A N 1
ATOM 652 C CA . VAL A 1 93 ? 10.425 7.638 -12.866 1.00 70.12 93 VAL A CA 1
ATOM 653 C C . VAL A 1 93 ? 11.439 7.968 -11.764 1.00 70.12 93 VAL A C 1
ATOM 655 O O . VAL A 1 93 ? 12.290 8.841 -11.937 1.00 70.12 93 VAL A O 1
ATOM 658 N N . GLY A 1 94 ? 11.347 7.330 -10.596 1.00 56.47 94 GLY A N 1
ATOM 659 C CA . GLY A 1 94 ? 12.062 7.791 -9.410 1.00 56.47 94 GLY A CA 1
ATOM 660 C C . GLY A 1 94 ? 13.582 7.569 -9.471 1.00 56.47 94 GLY A C 1
ATOM 661 O O . GLY A 1 94 ? 14.027 6.466 -9.796 1.00 56.47 94 GLY A O 1
ATOM 662 N N . PRO A 1 95 ? 14.429 8.534 -9.045 1.00 54.22 95 PRO A N 1
ATOM 663 C CA . PRO A 1 95 ? 15.754 8.165 -8.554 1.00 54.22 95 PRO A CA 1
ATOM 664 C C . PRO A 1 95 ? 15.569 7.143 -7.423 1.00 54.22 95 PRO A C 1
ATOM 666 O O . PRO A 1 95 ? 14.632 7.283 -6.635 1.00 54.22 95 PRO A O 1
ATOM 669 N N . LYS A 1 96 ? 16.457 6.141 -7.311 1.00 54.06 96 LYS A N 1
ATOM 670 C CA . LYS A 1 96 ? 16.509 5.182 -6.185 1.00 54.06 96 LYS A CA 1
ATOM 671 C C . LYS A 1 96 ? 16.806 5.923 -4.864 1.00 54.06 96 LYS A C 1
ATOM 673 O O . LYS A 1 96 ? 17.880 5.757 -4.290 1.00 54.06 96 LYS A O 1
ATOM 678 N N . ARG A 1 97 ? 15.916 6.806 -4.396 1.00 47.03 97 ARG A N 1
ATOM 679 C CA . ARG A 1 97 ? 16.003 7.475 -3.094 1.00 47.03 97 ARG A CA 1
ATOM 680 C C . ARG A 1 97 ? 16.096 6.373 -2.047 1.00 47.03 97 ARG A C 1
ATOM 682 O O . ARG A 1 97 ? 15.302 5.443 -2.103 1.00 47.03 97 ARG A O 1
ATOM 689 N N . VAL A 1 98 ? 17.133 6.468 -1.207 1.00 51.69 98 VAL A N 1
ATOM 690 C CA . VAL A 1 98 ? 17.501 5.598 -0.072 1.00 51.69 98 VAL A CA 1
ATOM 691 C C . VAL A 1 98 ? 16.670 4.319 -0.008 1.00 51.69 98 VAL A C 1
ATOM 693 O O . VAL A 1 98 ? 15.529 4.344 0.442 1.00 51.69 98 VAL A O 1
ATOM 696 N N . ARG A 1 99 ? 17.274 3.226 -0.495 1.00 49.78 99 ARG A N 1
ATOM 697 C CA . ARG A 1 99 ? 16.666 1.899 -0.673 1.00 49.78 99 ARG A CA 1
ATOM 698 C C . ARG A 1 99 ? 15.621 1.599 0.415 1.00 49.78 99 ARG A C 1
ATOM 700 O O . ARG A 1 99 ? 16.022 1.323 1.547 1.00 49.78 99 ARG A O 1
ATOM 707 N N . PRO A 1 100 ? 14.318 1.606 0.078 1.00 49.38 100 PRO A N 1
ATOM 708 C CA . PRO A 1 100 ? 13.293 1.068 0.952 1.00 49.38 100 PRO A CA 1
ATOM 709 C C . PRO A 1 100 ? 13.625 -0.404 1.176 1.00 49.38 100 PRO A C 1
ATOM 711 O O . PRO A 1 100 ? 13.773 -1.187 0.236 1.00 49.38 100 PRO A O 1
ATOM 714 N N . GLY A 1 101 ? 13.855 -0.759 2.426 1.00 57.31 101 GLY A N 1
ATOM 715 C CA . GLY A 1 101 ? 14.293 -2.082 2.816 1.00 57.31 101 GLY A CA 1
ATOM 716 C C . GLY A 1 101 ? 14.574 -2.087 4.311 1.00 57.31 101 GLY A C 1
ATOM 717 O O . GLY A 1 101 ? 14.966 -1.053 4.859 1.00 57.31 101 GLY A O 1
ATOM 718 N N . PRO A 1 102 ? 14.373 -3.218 4.992 1.00 55.66 102 PRO A N 1
ATOM 719 C CA . PRO A 1 102 ? 14.695 -3.331 6.405 1.00 55.66 102 PRO A CA 1
ATOM 720 C C . PRO A 1 102 ? 16.126 -2.849 6.695 1.00 55.66 102 PRO A C 1
ATOM 722 O O . PRO A 1 102 ? 17.056 -3.102 5.918 1.00 55.66 102 PRO A O 1
ATOM 725 N N . ARG A 1 103 ? 16.308 -2.135 7.818 1.00 59.50 103 ARG A N 1
ATOM 726 C CA . ARG A 1 103 ? 17.641 -1.705 8.289 1.00 59.50 103 ARG A CA 1
ATOM 727 C C . ARG A 1 103 ? 18.571 -2.901 8.485 1.00 59.50 103 ARG A C 1
ATOM 729 O O . ARG A 1 103 ? 19.768 -2.795 8.218 1.00 59.50 103 ARG A O 1
ATOM 736 N N . ASP A 1 104 ? 18.002 -4.036 8.868 1.00 74.81 104 ASP A N 1
ATOM 737 C CA . ASP A 1 104 ? 18.696 -5.309 8.995 1.00 74.81 104 ASP A CA 1
ATOM 738 C C . ASP A 1 104 ? 19.156 -5.847 7.625 1.00 74.81 104 ASP A C 1
ATOM 740 O O . ASP A 1 104 ? 18.390 -5.917 6.660 1.00 74.81 104 ASP A O 1
ATOM 744 N N . ALA A 1 105 ? 20.436 -6.213 7.545 1.00 74.25 105 ALA A N 1
ATOM 745 C CA . ALA A 1 105 ? 21.036 -6.813 6.363 1.00 74.25 105 ALA A CA 1
ATOM 746 C C . ALA A 1 105 ? 20.411 -8.166 6.007 1.00 74.25 105 ALA A C 1
ATOM 748 O O . ALA A 1 105 ? 20.184 -8.413 4.822 1.00 74.25 105 ALA A O 1
ATOM 749 N N . ALA A 1 106 ? 20.071 -8.997 6.995 1.00 76.06 106 ALA A N 1
ATOM 750 C CA . ALA A 1 106 ? 19.458 -10.303 6.765 1.00 76.06 106 ALA A CA 1
ATOM 751 C C . ALA A 1 106 ? 18.101 -10.155 6.062 1.00 76.06 106 ALA A C 1
ATOM 753 O O . ALA A 1 106 ? 17.838 -10.779 5.036 1.00 76.06 106 ALA A O 1
ATOM 754 N N . MET A 1 107 ? 17.298 -9.203 6.530 1.00 75.38 107 MET A N 1
ATOM 755 C CA . MET A 1 107 ? 15.978 -8.897 5.980 1.00 75.38 107 MET A CA 1
ATOM 756 C C . MET A 1 107 ? 16.015 -8.258 4.573 1.00 75.38 107 MET A C 1
ATOM 758 O O . MET A 1 107 ? 14.992 -8.193 3.877 1.00 75.38 107 MET A O 1
ATOM 762 N N . ARG A 1 108 ? 17.184 -7.782 4.116 1.00 73.69 108 ARG A N 1
ATOM 763 C CA . ARG A 1 108 ? 17.399 -7.387 2.711 1.00 73.69 108 ARG A CA 1
ATOM 764 C C . ARG A 1 108 ? 17.707 -8.579 1.811 1.00 73.69 108 ARG A C 1
ATOM 766 O O . ARG A 1 108 ? 17.327 -8.540 0.640 1.00 73.69 108 ARG A O 1
ATOM 773 N N . VAL A 1 109 ? 18.370 -9.607 2.342 1.00 80.56 109 VAL A N 1
ATOM 774 C CA . VAL A 1 109 ? 18.707 -10.827 1.599 1.00 80.56 109 VAL A CA 1
ATOM 775 C C . VAL A 1 109 ? 17.439 -11.611 1.289 1.00 80.56 109 VAL A C 1
ATOM 777 O O . VAL A 1 109 ? 17.126 -11.839 0.120 1.00 80.56 109 VAL A O 1
ATOM 780 N N . ALA A 1 110 ? 16.689 -11.965 2.328 1.00 85.69 110 ALA A N 1
ATOM 781 C CA . ALA A 1 110 ? 15.458 -12.726 2.222 1.00 85.69 110 ALA A CA 1
ATOM 782 C C . ALA A 1 110 ? 14.532 -12.375 3.389 1.00 85.69 110 ALA A C 1
ATOM 784 O O . ALA A 1 110 ? 14.979 -12.219 4.523 1.00 85.69 110 ALA A O 1
ATOM 785 N N . ARG A 1 111 ? 13.239 -12.250 3.110 1.00 85.00 111 ARG A N 1
ATOM 786 C CA . ARG A 1 111 ? 12.191 -12.106 4.124 1.00 85.00 111 ARG A CA 1
ATOM 787 C C . ARG A 1 111 ? 10.866 -12.612 3.575 1.00 85.00 111 ARG A C 1
ATOM 789 O O . ARG A 1 111 ? 10.694 -12.684 2.360 1.00 85.00 111 ARG A O 1
ATOM 796 N N . VAL A 1 112 ? 9.922 -12.866 4.468 1.00 80.75 112 VAL A N 1
ATOM 797 C CA . VAL A 1 112 ? 8.512 -13.030 4.111 1.00 80.75 112 VAL A CA 1
ATOM 798 C C . VAL A 1 112 ? 7.842 -11.676 4.313 1.00 80.75 112 VAL A C 1
ATOM 800 O O . VAL A 1 112 ? 7.923 -11.117 5.404 1.00 80.75 112 VAL A O 1
ATOM 803 N N . CYS A 1 113 ? 7.276 -11.099 3.251 1.00 70.25 113 CYS A N 1
ATOM 804 C CA . CYS A 1 113 ? 6.573 -9.814 3.356 1.00 70.25 113 CYS A CA 1
ATOM 805 C C . CYS A 1 113 ? 5.141 -9.995 3.872 1.00 70.25 113 CYS A C 1
ATOM 807 O O . CYS A 1 113 ? 4.730 -9.268 4.763 1.00 70.25 113 CYS A O 1
ATOM 809 N N . TYR A 1 114 ? 4.428 -10.994 3.356 1.00 66.12 114 TYR A N 1
ATOM 810 C CA . TYR A 1 114 ? 3.131 -11.440 3.872 1.00 66.12 114 TYR A CA 1
ATOM 811 C C . TYR A 1 114 ? 3.066 -12.964 3.748 1.00 66.12 114 TYR A C 1
ATOM 813 O O . TYR A 1 114 ? 3.163 -13.687 4.732 1.00 66.12 114 TYR A O 1
ATOM 821 N N . ASP A 1 115 ? 3.035 -13.431 2.503 1.00 57.91 115 ASP A N 1
ATOM 822 C CA . ASP A 1 115 ? 2.972 -14.831 2.074 1.00 57.91 115 ASP A CA 1
ATOM 823 C C . ASP A 1 115 ? 4.003 -15.164 0.976 1.00 57.91 115 ASP A C 1
ATOM 825 O O . ASP A 1 115 ? 4.121 -16.307 0.542 1.00 57.91 115 ASP A O 1
ATOM 829 N N . HIS A 1 116 ? 4.778 -14.171 0.534 1.00 79.81 116 HIS A N 1
ATOM 830 C CA . HIS A 1 116 ? 5.754 -14.302 -0.540 1.00 79.81 116 HIS A CA 1
ATOM 831 C C . HIS A 1 116 ? 7.176 -13.982 -0.079 1.00 79.81 116 HIS A C 1
ATOM 833 O O . HIS A 1 116 ? 7.418 -13.141 0.798 1.00 79.81 116 HIS A O 1
ATOM 839 N N . LEU A 1 117 ? 8.128 -14.640 -0.741 1.00 83.69 117 LEU A N 1
ATOM 840 C CA . LEU A 1 117 ? 9.552 -14.396 -0.578 1.00 83.69 117 LEU A CA 1
ATOM 841 C C . LEU A 1 117 ? 9.935 -13.059 -1.224 1.00 83.69 117 LEU A C 1
ATOM 843 O O . LEU A 1 117 ? 9.823 -12.874 -2.435 1.00 83.69 117 LEU A O 1
ATOM 847 N N . ALA A 1 118 ? 10.439 -12.144 -0.407 1.00 80.12 118 ALA A N 1
ATOM 848 C CA . ALA A 1 118 ? 10.928 -10.836 -0.815 1.00 80.12 118 ALA A CA 1
ATOM 849 C C . ALA A 1 118 ? 12.415 -10.664 -0.464 1.00 80.12 118 ALA A C 1
ATOM 851 O O . ALA A 1 118 ? 12.994 -11.433 0.301 1.00 80.12 118 ALA A O 1
ATOM 852 N N . GLY A 1 119 ? 13.043 -9.621 -1.010 1.00 80.94 119 GLY A N 1
ATOM 853 C CA . GLY A 1 119 ? 14.481 -9.366 -0.853 1.00 80.94 119 GLY A CA 1
ATOM 854 C C . GLY A 1 119 ? 15.280 -9.723 -2.105 1.00 80.94 119 GLY A C 1
ATOM 855 O O . GLY A 1 119 ? 14.713 -10.088 -3.136 1.00 80.94 119 GLY A O 1
ATOM 856 N N . THR A 1 120 ? 16.605 -9.583 -2.032 1.00 82.19 120 THR A N 1
ATOM 857 C CA . THR A 1 120 ? 17.489 -9.826 -3.185 1.00 82.19 120 THR A CA 1
ATOM 858 C C . THR A 1 120 ? 17.427 -11.270 -3.672 1.00 82.19 120 THR A C 1
ATOM 860 O O . THR A 1 120 ? 17.577 -11.504 -4.866 1.00 82.19 120 THR A O 1
ATOM 863 N N . LEU A 1 121 ? 17.159 -12.229 -2.779 1.00 88.12 121 LEU A N 1
ATOM 864 C CA . LEU A 1 121 ? 16.990 -13.633 -3.144 1.00 88.12 121 LEU A CA 1
ATOM 865 C C . LEU A 1 121 ? 15.713 -13.865 -3.964 1.00 88.12 121 LEU A C 1
ATOM 867 O O . LEU A 1 121 ? 15.775 -14.491 -5.017 1.00 88.12 121 LEU A O 1
ATOM 871 N N . GLY A 1 122 ? 14.572 -13.320 -3.523 1.00 89.06 122 GLY A N 1
ATOM 872 C CA . GLY A 1 122 ? 13.309 -13.428 -4.263 1.00 89.06 122 GLY A CA 1
ATOM 873 C C . GLY A 1 122 ? 13.395 -12.786 -5.652 1.00 89.06 122 GLY A C 1
ATOM 874 O O . GLY A 1 122 ? 12.940 -13.369 -6.635 1.00 89.06 122 GLY A O 1
ATOM 875 N N . ALA A 1 123 ? 14.068 -11.632 -5.753 1.00 87.62 123 ALA A N 1
ATOM 876 C CA . ALA A 1 123 ? 14.348 -10.988 -7.036 1.00 87.62 123 ALA A CA 1
ATOM 877 C C . ALA A 1 123 ? 15.220 -11.870 -7.947 1.00 87.62 123 ALA A C 1
ATOM 879 O O . ALA A 1 123 ? 14.862 -12.088 -9.099 1.00 87.62 123 ALA A O 1
ATOM 880 N N . ALA A 1 124 ? 16.306 -12.446 -7.418 1.00 91.19 124 ALA A N 1
ATOM 881 C CA . ALA A 1 124 ? 17.193 -13.318 -8.187 1.00 91.19 124 ALA A CA 1
ATOM 882 C C . ALA A 1 124 ? 16.493 -14.595 -8.687 1.00 91.19 124 ALA A C 1
ATOM 884 O O . ALA A 1 124 ? 16.745 -15.038 -9.808 1.00 91.19 124 ALA A O 1
ATOM 885 N N . ILE A 1 125 ? 15.589 -15.172 -7.887 1.00 94.50 125 ILE A N 1
ATOM 886 C CA . ILE A 1 125 ? 14.769 -16.318 -8.302 1.00 94.50 125 ILE A CA 1
ATOM 887 C C . ILE A 1 125 ? 13.868 -15.928 -9.479 1.00 94.50 125 ILE A C 1
ATOM 889 O O . ILE A 1 125 ? 13.842 -16.636 -10.486 1.00 94.50 125 ILE A O 1
ATOM 893 N N . LEU A 1 126 ? 13.168 -14.792 -9.393 1.00 93.38 126 LEU A N 1
ATOM 894 C CA . LEU A 1 126 ? 12.315 -14.315 -10.484 1.00 93.38 126 LEU A CA 1
ATOM 895 C C . LEU A 1 126 ? 13.122 -14.011 -11.754 1.00 93.38 126 LEU A C 1
ATOM 897 O O . LEU A 1 126 ? 12.710 -14.402 -12.846 1.00 93.38 126 LEU A O 1
ATOM 901 N N . ASP A 1 127 ? 14.278 -13.359 -11.619 1.00 93.06 127 ASP A N 1
ATOM 902 C CA . ASP A 1 127 ? 15.168 -13.058 -12.743 1.00 93.06 127 ASP A CA 1
ATOM 903 C C . ASP A 1 127 ? 15.619 -14.344 -13.444 1.00 93.06 127 ASP A C 1
ATOM 905 O O . ASP A 1 127 ? 15.592 -14.424 -14.674 1.00 93.06 127 ASP A O 1
ATOM 909 N N . LYS A 1 128 ? 15.952 -15.389 -12.674 1.00 96.38 128 LYS A N 1
ATOM 910 C CA . LYS A 1 128 ? 16.290 -16.707 -13.220 1.00 96.38 128 LYS A CA 1
ATOM 911 C C . LYS A 1 128 ? 15.106 -17.341 -13.952 1.00 96.38 128 LYS A C 1
ATOM 913 O O . LYS A 1 128 ? 15.278 -17.791 -15.079 1.00 96.38 128 LYS A O 1
ATOM 918 N N . ILE A 1 129 ? 13.907 -17.332 -13.367 1.00 96.69 129 ILE A N 1
ATOM 919 C CA . ILE A 1 129 ? 12.681 -17.868 -13.991 1.00 96.69 129 ILE A CA 1
ATOM 920 C C . ILE A 1 129 ? 12.394 -17.181 -15.338 1.00 96.69 129 ILE A C 1
ATOM 922 O O . ILE A 1 129 ? 12.027 -17.845 -16.312 1.00 96.69 129 ILE A O 1
ATOM 926 N N . ILE A 1 130 ? 12.573 -15.859 -15.415 1.00 95.75 130 ILE A N 1
ATOM 927 C CA . ILE A 1 130 ? 12.384 -15.090 -16.652 1.00 95.75 130 ILE A CA 1
ATOM 928 C C . ILE A 1 130 ? 13.493 -15.401 -17.664 1.00 95.75 130 ILE A C 1
ATOM 930 O O . ILE A 1 130 ? 13.200 -15.620 -18.841 1.00 95.75 130 ILE A O 1
ATOM 934 N N . ALA A 1 131 ? 14.754 -15.459 -17.225 1.00 95.44 131 ALA A N 1
ATOM 935 C CA . ALA A 1 131 ? 15.898 -15.764 -18.085 1.00 95.44 131 ALA A CA 1
ATOM 936 C C . ALA A 1 131 ? 15.789 -17.159 -18.725 1.00 95.44 131 ALA A C 1
ATOM 938 O O . ALA A 1 131 ? 16.080 -17.322 -19.910 1.00 95.44 131 ALA A O 1
ATOM 939 N N . GLU A 1 132 ? 15.286 -18.140 -17.975 1.00 97.00 132 GLU A N 1
ATOM 940 C CA . GLU A 1 132 ? 14.997 -19.496 -18.462 1.00 97.00 132 GLU A CA 1
ATOM 941 C C . GLU A 1 132 ? 13.714 -19.578 -19.309 1.00 97.00 132 GLU A C 1
ATOM 943 O O . GLU A 1 132 ? 13.352 -20.644 -19.811 1.00 97.00 132 GLU A O 1
ATOM 948 N N . LYS A 1 133 ? 13.009 -18.453 -19.498 1.00 96.31 133 LYS A N 1
ATOM 949 C CA . LYS A 1 133 ? 11.743 -18.345 -20.241 1.00 96.31 133 LYS A CA 1
ATOM 950 C C . LYS A 1 133 ? 10.622 -19.212 -19.666 1.00 96.31 133 LYS A C 1
ATOM 952 O O . LYS A 1 133 ? 9.683 -19.578 -20.376 1.00 96.31 133 LYS A O 1
ATOM 957 N N . TRP A 1 134 ? 10.686 -19.533 -18.375 1.00 97.81 134 TRP A N 1
ATOM 958 C CA . TRP A 1 134 ? 9.619 -20.272 -17.705 1.00 97.81 134 TRP A CA 1
ATOM 959 C C . TRP A 1 134 ? 8.381 -19.395 -17.553 1.00 97.81 134 TRP A C 1
ATOM 961 O O . TRP A 1 134 ? 7.262 -19.848 -17.807 1.00 97.81 134 TRP A O 1
ATOM 971 N N . ALA A 1 135 ? 8.593 -18.120 -17.239 1.00 97.31 135 ALA A N 1
ATOM 972 C CA . ALA A 1 135 ? 7.548 -17.116 -17.176 1.00 97.31 135 ALA A CA 1
ATOM 973 C C . ALA A 1 135 ? 7.959 -15.821 -17.877 1.00 97.31 135 ALA A C 1
ATOM 975 O O . ALA A 1 135 ? 9.132 -15.577 -18.157 1.00 97.31 135 ALA A O 1
ATOM 976 N N . ARG A 1 136 ? 6.969 -14.972 -18.143 1.00 94.81 136 ARG A N 1
ATOM 977 C CA . ARG A 1 136 ? 7.163 -13.598 -18.615 1.00 94.81 136 ARG A CA 1
ATOM 978 C C . ARG A 1 136 ? 6.306 -12.648 -17.796 1.00 94.81 136 ARG A C 1
ATOM 980 O O . ARG A 1 136 ? 5.281 -13.057 -17.253 1.00 94.81 136 ARG A O 1
ATOM 987 N N . ARG A 1 137 ? 6.688 -11.376 -17.768 1.00 90.94 137 ARG A N 1
ATOM 988 C CA . ARG A 1 137 ? 5.801 -10.317 -17.281 1.00 90.94 137 ARG A CA 1
ATOM 989 C C . ARG A 1 137 ? 4.801 -9.960 -18.372 1.00 90.94 137 ARG A C 1
ATOM 991 O O . ARG A 1 137 ? 5.173 -9.868 -19.544 1.00 90.94 137 ARG A O 1
ATOM 998 N N . GLU A 1 138 ? 3.542 -9.812 -17.994 1.00 88.81 138 GLU A N 1
ATOM 999 C CA . GLU A 1 138 ? 2.537 -9.238 -18.877 1.00 88.81 138 GLU A CA 1
ATOM 1000 C C . GLU A 1 138 ? 2.838 -7.752 -19.106 1.00 88.81 138 GLU A C 1
ATOM 1002 O O . GLU A 1 138 ? 3.357 -7.063 -18.227 1.00 88.81 138 GLU A O 1
ATOM 1007 N N . LYS A 1 139 ? 2.586 -7.265 -20.323 1.00 80.31 139 LYS A N 1
ATOM 1008 C CA . LYS A 1 139 ? 2.856 -5.868 -20.654 1.00 80.31 139 LYS A CA 1
ATOM 1009 C C . LYS A 1 139 ? 1.891 -4.979 -19.866 1.00 80.31 139 LYS A C 1
ATOM 1011 O O . LYS A 1 139 ? 0.709 -5.292 -19.791 1.00 80.31 139 LYS A O 1
ATOM 1016 N N . ASP A 1 140 ? 2.410 -3.897 -19.291 1.00 74.19 140 ASP A N 1
ATOM 1017 C CA . ASP A 1 140 ? 1.636 -2.906 -18.530 1.00 74.19 140 ASP A CA 1
ATOM 1018 C C . ASP A 1 140 ? 0.917 -3.481 -17.283 1.00 74.19 140 ASP A C 1
ATOM 1020 O O . ASP A 1 140 ? -0.024 -2.885 -16.768 1.00 74.19 140 ASP A O 1
ATOM 1024 N N . SER A 1 141 ? 1.382 -4.629 -16.770 1.00 75.12 141 SER A N 1
ATOM 1025 C CA . SER A 1 141 ? 0.811 -5.346 -15.621 1.00 75.12 141 SER A CA 1
ATOM 1026 C C . SER A 1 141 ? 1.913 -5.945 -14.734 1.00 75.12 141 SER A C 1
ATOM 1028 O O . SER A 1 141 ? 3.038 -6.194 -15.175 1.00 75.12 141 SER A O 1
ATOM 1030 N N . ARG A 1 142 ? 1.599 -6.195 -13.456 1.00 75.19 142 ARG A N 1
ATOM 1031 C CA . ARG A 1 142 ? 2.477 -6.918 -12.513 1.00 75.19 142 ARG A 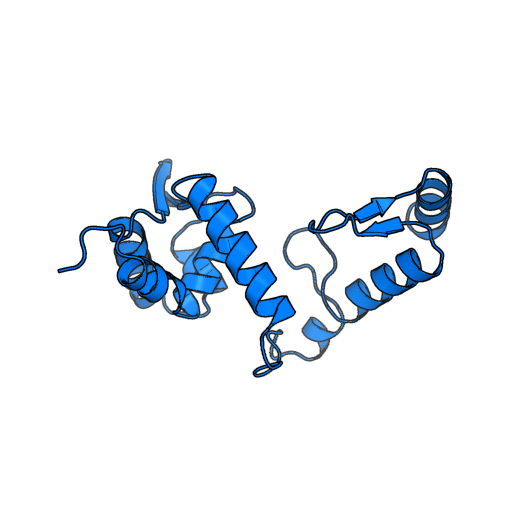CA 1
ATOM 1032 C C . ARG A 1 142 ? 2.318 -8.436 -12.578 1.00 75.19 142 ARG A C 1
ATOM 1034 O O . ARG A 1 142 ? 3.038 -9.154 -11.884 1.00 75.19 142 ARG A O 1
ATOM 1041 N N . ALA A 1 143 ? 1.404 -8.935 -13.408 1.00 82.06 143 ALA A N 1
ATOM 1042 C CA . ALA A 1 143 ? 1.180 -10.360 -13.570 1.00 82.06 143 ALA A CA 1
ATOM 1043 C C . ALA A 1 143 ? 2.413 -11.059 -14.169 1.00 82.06 143 ALA A C 1
ATOM 1045 O O . ALA A 1 143 ? 2.972 -10.646 -15.192 1.00 82.06 143 ALA A O 1
ATOM 1046 N N . VAL A 1 144 ? 2.817 -12.162 -13.537 1.00 91.50 144 VAL A N 1
ATOM 1047 C CA . VAL A 1 144 ? 3.829 -13.085 -14.057 1.00 91.50 144 VAL A CA 1
ATOM 1048 C C . VAL A 1 144 ? 3.105 -14.293 -14.634 1.00 91.50 144 VAL A C 1
ATOM 1050 O O . VAL A 1 144 ? 2.475 -15.066 -13.917 1.00 91.50 144 VAL A O 1
ATOM 1053 N N . VAL A 1 145 ? 3.193 -14.457 -15.950 1.00 95.44 145 VAL A N 1
ATOM 1054 C CA . VAL A 1 145 ? 2.507 -15.524 -16.675 1.00 95.44 145 VAL A CA 1
ATOM 1055 C C . VAL A 1 145 ? 3.500 -16.631 -16.983 1.00 95.44 145 VAL A C 1
ATOM 1057 O O . VAL A 1 145 ? 4.419 -16.452 -17.789 1.00 95.44 145 VAL A O 1
ATOM 1060 N N . PHE A 1 146 ? 3.292 -17.793 -16.372 1.00 97.19 146 PHE A N 1
ATOM 1061 C CA . PHE A 1 146 ? 4.066 -18.988 -16.681 1.00 97.19 146 PHE A CA 1
ATOM 1062 C C . PHE A 1 146 ? 3.608 -19.628 -17.992 1.00 97.19 146 PHE A C 1
ATOM 1064 O O . PHE A 1 146 ? 2.413 -19.749 -18.276 1.00 97.19 146 PHE A O 1
ATOM 1071 N N . SER A 1 147 ? 4.578 -20.090 -18.777 1.00 96.69 147 SER A N 1
ATOM 1072 C CA . SER A 1 147 ? 4.318 -21.011 -19.880 1.00 96.69 147 SER A CA 1
ATOM 1073 C C . SER A 1 147 ? 3.971 -22.408 -19.338 1.00 96.69 147 SER A C 1
ATOM 1075 O O . SER A 1 147 ? 4.355 -22.738 -18.214 1.00 96.69 147 SER A O 1
ATOM 1077 N N . PRO A 1 148 ? 3.283 -23.266 -20.115 1.00 96.81 148 PRO A N 1
ATOM 1078 C CA . PRO A 1 148 ? 3.026 -24.650 -19.707 1.00 96.81 148 PRO A CA 1
ATOM 1079 C C . PRO A 1 148 ? 4.307 -25.409 -19.335 1.00 96.81 148 PRO A C 1
ATOM 1081 O O . PRO A 1 148 ? 4.375 -26.010 -18.268 1.00 96.81 148 PRO A O 1
ATOM 1084 N N . ARG A 1 149 ? 5.355 -25.292 -20.163 1.00 96.38 149 ARG A N 1
ATOM 1085 C CA . ARG A 1 149 ? 6.681 -25.860 -19.878 1.00 96.38 149 ARG A CA 1
ATOM 1086 C C . ARG A 1 149 ? 7.302 -25.250 -18.621 1.00 96.38 149 ARG A C 1
ATOM 1088 O O . ARG A 1 149 ? 7.843 -25.967 -17.794 1.00 96.38 149 ARG A O 1
ATOM 1095 N N . GLY A 1 150 ? 7.212 -23.932 -18.467 1.00 97.12 150 GLY A N 1
ATOM 1096 C CA . GLY A 1 150 ? 7.757 -23.239 -17.305 1.00 97.12 150 GLY A CA 1
ATOM 1097 C C . GLY A 1 150 ? 7.118 -23.656 -15.984 1.00 97.12 150 GLY A C 1
ATOM 1098 O O . GLY A 1 150 ? 7.826 -23.730 -14.988 1.00 97.12 150 GLY A O 1
ATOM 1099 N N . ARG A 1 151 ? 5.811 -23.960 -15.972 1.00 96.38 151 ARG A N 1
ATOM 1100 C CA . ARG A 1 151 ? 5.137 -24.536 -14.795 1.00 96.38 151 ARG A CA 1
ATOM 1101 C C . ARG A 1 151 ? 5.724 -25.892 -14.416 1.00 96.38 151 ARG A C 1
ATOM 1103 O O . ARG A 1 151 ? 6.096 -26.068 -13.265 1.00 96.38 151 ARG A O 1
ATOM 1110 N N . GLN A 1 152 ? 5.879 -26.794 -15.385 1.00 96.44 152 GLN A N 1
ATOM 1111 C CA . GLN A 1 152 ? 6.449 -28.127 -15.145 1.00 96.44 152 GLN A CA 1
ATOM 1112 C C . GLN A 1 152 ? 7.877 -28.049 -14.592 1.00 96.44 152 GLN A C 1
ATOM 1114 O O . GLN A 1 152 ? 8.221 -28.747 -13.643 1.00 96.44 152 GLN A O 1
ATOM 1119 N N . GLU A 1 153 ? 8.715 -27.176 -15.156 1.00 96.94 153 GLU A N 1
ATOM 1120 C CA . GLU A 1 153 ? 10.085 -26.995 -14.665 1.00 96.94 153 GLU A CA 1
ATOM 1121 C C . GLU A 1 153 ? 10.129 -26.357 -13.273 1.00 96.94 153 GLU A C 1
ATOM 1123 O O . GLU A 1 153 ? 10.944 -26.752 -12.440 1.00 96.94 153 GLU A O 1
ATOM 1128 N N . PHE A 1 154 ? 9.239 -25.401 -12.999 1.00 95.38 154 PHE A N 1
ATOM 1129 C CA . PHE A 1 154 ? 9.119 -24.798 -11.677 1.00 95.38 154 PHE A CA 1
ATOM 1130 C C . PHE A 1 154 ? 8.705 -25.832 -10.627 1.00 95.38 154 PHE A C 1
ATOM 1132 O O . PHE A 1 154 ? 9.356 -25.931 -9.589 1.00 95.38 154 PHE A O 1
ATOM 1139 N N . GLU A 1 155 ? 7.671 -26.627 -10.913 1.00 95.00 155 GLU A N 1
ATOM 1140 C CA . GLU A 1 155 ? 7.219 -27.721 -10.048 1.00 95.00 155 GLU A CA 1
ATOM 1141 C C . GLU A 1 155 ? 8.364 -28.697 -9.767 1.00 95.00 155 GLU A C 1
ATOM 1143 O O . GLU A 1 155 ? 8.671 -28.956 -8.608 1.00 95.00 155 GLU A O 1
ATOM 1148 N N . ARG A 1 156 ? 9.084 -29.137 -10.806 1.00 95.31 156 ARG A N 1
ATOM 1149 C CA . ARG A 1 156 ? 10.232 -30.045 -10.672 1.00 95.31 156 ARG A CA 1
ATOM 1150 C C . ARG A 1 156 ? 11.343 -29.500 -9.769 1.00 95.31 156 ARG A C 1
ATOM 1152 O O . ARG A 1 156 ? 12.019 -30.281 -9.107 1.00 95.31 156 ARG A O 1
ATOM 1159 N N . VAL A 1 157 ? 11.597 -28.191 -9.793 1.00 94.62 157 VAL A N 1
ATOM 1160 C CA . VAL A 1 157 ? 12.721 -27.581 -9.062 1.00 94.62 157 VAL A CA 1
ATOM 1161 C C . VAL A 1 157 ? 12.357 -27.176 -7.637 1.00 94.62 157 VAL A C 1
ATOM 1163 O O . VAL A 1 157 ? 13.210 -27.269 -6.757 1.00 94.62 157 VAL A O 1
ATOM 1166 N N . PHE A 1 158 ? 11.128 -26.718 -7.399 1.00 91.25 158 PHE A N 1
ATOM 1167 C CA . PHE A 1 158 ? 10.740 -26.116 -6.119 1.00 91.25 158 PHE A CA 1
ATOM 1168 C C . PHE A 1 158 ? 9.697 -26.912 -5.332 1.00 91.25 158 PHE A C 1
ATOM 1170 O O . PHE A 1 158 ? 9.583 -26.697 -4.129 1.00 91.25 158 PHE A O 1
ATOM 1177 N N . LEU A 1 159 ? 8.927 -27.781 -5.992 1.00 86.94 159 LEU A N 1
ATOM 1178 C CA . LEU A 1 159 ? 7.784 -28.493 -5.405 1.00 86.94 159 LEU A CA 1
ATOM 1179 C C . LEU A 1 159 ? 7.899 -30.023 -5.531 1.00 86.94 159 LEU A C 1
ATOM 1181 O O . LEU A 1 159 ? 6.926 -30.716 -5.242 1.00 86.94 159 LEU A O 1
ATOM 1185 N N . GLY A 1 160 ? 9.051 -30.514 -6.004 1.00 62.94 160 GLY A N 1
ATOM 1186 C CA . GLY A 1 160 ? 9.338 -31.934 -6.215 1.00 62.94 160 GLY A CA 1
ATOM 1187 C C . GLY A 1 160 ? 9.274 -32.770 -4.946 1.00 62.94 160 GLY A C 1
ATOM 1188 O O . GLY A 1 160 ? 9.705 -32.270 -3.882 1.00 62.94 160 GLY A O 1
#

Foldseek 3Di:
DPPDDPPVLLCVLCVDQLSVQLQVVQLVVDWAFLVVSCVSSVHDSVVSVVSVVSCVVVLQWDWDDDPPTITIHGNDPVSSVVSVVVVVCCVVPPDCPPPPFDPDPVRQCWDDPDPDIDHPVSVVVVVVLVVVVQWDADPPDRDIGGDPVSVVVCCVPPVD

pLDDT: mean 85.98, std 12.79, range [47.03, 98.12]

Sequence (160 aa):
MREGPDIARIASLVGDPARANMLNALMGGTALTASELALEAGVSLPTASSHLSKLMEGGLLTLASQGRHRYYGLASAQVAGMIEAIIGVAEAVGPKRVRPGPRDAAMRVARVCYDHLAGTLGAAILDKIIAEKWARREKDSRAVVFSPRGRQEFERVFLG

Radius of gyration: 18.82 Å; chains: 1; bounding box: 38×61×41 Å

Secondary structure (DSSP, 8-state):
---S--HHHHHHHHTSHHHHHHHHHGGGS--EEHHHHHHHHT--HHHHHHHHHHHHHTT-EEEEEETTEEEEEES-HHHHHHHHHHHHHHHHH----S--S-SSHHHHH-EESSSSEESHHHHHHHHHHHHTTSEEEPTTS--EEE-HHHHHHHHHHH--